Protein AF-A0A6A6ZXH3-F1 (afdb_monomer)

Structure (mmCIF, N/CA/C/O backbone):
data_AF-A0A6A6ZXH3-F1
#
_entry.id   AF-A0A6A6ZXH3-F1
#
loop_
_atom_site.group_PDB
_atom_site.id
_atom_site.type_symbol
_atom_site.label_atom_id
_atom_site.label_alt_id
_atom_site.label_comp_id
_atom_site.label_asym_id
_atom_site.label_entity_id
_atom_site.label_seq_id
_atom_site.pdbx_PDB_ins_code
_atom_site.Cartn_x
_atom_site.Cartn_y
_atom_site.Cartn_z
_atom_site.occupancy
_atom_site.B_iso_or_equiv
_atom_site.auth_seq_id
_atom_site.auth_comp_id
_atom_site.auth_asym_id
_atom_site.auth_atom_id
_atom_site.pdbx_PDB_model_num
ATOM 1 N N . MET A 1 1 ? -17.207 1.735 35.266 1.00 46.94 1 MET A N 1
ATOM 2 C CA . MET A 1 1 ? -17.325 1.095 33.938 1.00 46.94 1 MET A CA 1
ATOM 3 C C . MET A 1 1 ? -16.148 0.145 33.799 1.00 46.94 1 MET A C 1
ATOM 5 O O . MET A 1 1 ? -15.021 0.608 33.902 1.00 46.94 1 MET A O 1
ATOM 9 N N . GLN A 1 2 ? -16.383 -1.164 33.706 1.00 41.62 2 GLN A N 1
ATOM 10 C CA . GLN A 1 2 ? -15.297 -2.122 33.468 1.00 41.62 2 GLN A CA 1
ATOM 11 C C . GLN A 1 2 ? -14.780 -1.948 32.029 1.00 41.62 2 GLN A C 1
ATOM 13 O O . GLN A 1 2 ? -15.605 -1.744 31.135 1.00 41.62 2 GLN A O 1
ATOM 18 N N . PRO A 1 3 ? -13.457 -2.003 31.784 1.00 51.84 3 PRO A N 1
ATOM 19 C CA . PRO A 1 3 ? -12.934 -1.988 30.427 1.00 51.84 3 PRO A CA 1
ATOM 20 C C . PRO A 1 3 ? -13.431 -3.242 29.705 1.00 51.84 3 PRO A C 1
ATOM 22 O O . PRO A 1 3 ? -13.134 -4.360 30.124 1.00 51.84 3 PRO A O 1
ATOM 25 N N . GLN A 1 4 ? -14.228 -3.062 28.650 1.00 58.94 4 GLN A N 1
ATOM 26 C CA . GLN A 1 4 ? -14.610 -4.168 27.778 1.00 58.94 4 GLN A CA 1
ATOM 27 C C . GLN A 1 4 ? -13.337 -4.741 27.153 1.00 58.94 4 GLN A C 1
ATOM 29 O O . GLN A 1 4 ? -12.607 -4.035 26.456 1.00 58.94 4 GLN A O 1
ATOM 34 N N . ALA A 1 5 ? -13.060 -6.013 27.436 1.00 65.44 5 ALA A N 1
ATOM 35 C CA . ALA A 1 5 ? -11.963 -6.731 26.812 1.00 65.44 5 ALA A CA 1
ATOM 36 C C . ALA A 1 5 ? -12.204 -6.779 25.298 1.00 65.44 5 ALA A C 1
ATOM 38 O O . ALA A 1 5 ? -13.260 -7.222 24.843 1.00 65.44 5 ALA A O 1
ATOM 39 N N . ILE A 1 6 ? -11.231 -6.299 24.527 1.00 64.50 6 ILE A N 1
ATOM 40 C CA . ILE A 1 6 ? -11.259 -6.382 23.069 1.00 64.50 6 ILE A CA 1
ATOM 41 C C . ILE A 1 6 ? -11.239 -7.875 22.703 1.00 64.50 6 ILE A C 1
ATOM 43 O O . ILE A 1 6 ? -10.347 -8.587 23.173 1.00 64.50 6 ILE A O 1
ATOM 47 N N . PRO A 1 7 ? -12.192 -8.375 21.895 1.00 67.31 7 PRO A N 1
ATOM 48 C CA . PRO A 1 7 ? -12.171 -9.760 21.449 1.00 67.31 7 PRO A CA 1
ATOM 49 C C . PRO A 1 7 ? -10.815 -10.089 20.805 1.00 67.31 7 PRO A C 1
ATOM 51 O O . PRO A 1 7 ? -10.321 -9.273 20.023 1.00 67.31 7 PRO A O 1
ATOM 54 N N . PRO A 1 8 ? -10.226 -11.268 21.065 1.00 61.50 8 PRO A N 1
ATOM 55 C CA . PRO A 1 8 ? -8.858 -11.606 20.649 1.00 61.50 8 PRO A CA 1
ATOM 56 C C . PRO A 1 8 ? -8.624 -11.558 19.130 1.00 61.50 8 PRO A C 1
ATOM 58 O O . PRO A 1 8 ? -7.488 -11.419 18.693 1.00 61.50 8 PRO A O 1
ATOM 61 N N . ASN A 1 9 ? -9.694 -11.606 18.330 1.00 66.44 9 ASN A N 1
ATOM 62 C CA . ASN A 1 9 ? -9.641 -11.540 16.867 1.00 66.44 9 ASN A CA 1
ATOM 63 C C . ASN A 1 9 ? -10.043 -10.166 16.303 1.00 66.44 9 ASN A C 1
ATOM 65 O O . ASN A 1 9 ? -10.296 -10.041 15.108 1.00 66.44 9 ASN A O 1
ATOM 69 N N . SER A 1 10 ? -10.150 -9.137 17.144 1.00 79.81 10 SER A N 1
ATOM 70 C CA . SER A 1 10 ? -10.541 -7.804 16.680 1.00 79.81 10 SER A CA 1
ATOM 71 C C . SER A 1 10 ? -9.407 -7.139 15.911 1.00 79.81 10 SER A C 1
ATOM 73 O O . SER A 1 10 ? -8.252 -7.140 16.341 1.00 79.81 10 SER A O 1
ATOM 75 N N . ILE A 1 11 ? -9.758 -6.499 14.801 1.00 87.88 11 ILE A N 1
ATOM 76 C CA . ILE A 1 11 ? -8.846 -5.632 14.061 1.00 87.88 11 ILE A CA 1
ATOM 77 C C . ILE A 1 11 ? -8.674 -4.325 14.845 1.00 87.88 11 ILE A C 1
ATOM 79 O O . ILE A 1 11 ? -9.627 -3.567 15.030 1.00 87.88 11 ILE A O 1
ATOM 83 N N . THR A 1 12 ? -7.458 -4.065 15.320 1.00 91.69 12 THR A N 1
ATOM 84 C CA . THR A 1 12 ? -7.095 -2.855 16.067 1.00 91.69 12 THR A CA 1
ATOM 85 C C . THR A 1 12 ? -6.268 -1.917 15.198 1.00 91.69 12 THR A C 1
ATOM 87 O O . THR A 1 12 ? -5.623 -2.341 14.239 1.00 91.69 12 THR A O 1
ATOM 90 N N . LEU A 1 13 ? -6.260 -0.625 15.542 1.00 93.00 13 LEU A N 1
ATOM 91 C CA . LEU A 1 13 ? -5.402 0.352 14.868 1.00 93.00 13 LEU A CA 1
ATOM 92 C C . LEU A 1 13 ? -3.926 -0.064 14.944 1.00 93.00 13 LEU A C 1
ATOM 94 O O . LEU A 1 13 ? -3.241 -0.035 13.928 1.00 93.00 13 LEU A O 1
ATOM 98 N N . ASP A 1 14 ? -3.468 -0.505 16.114 1.00 93.81 14 ASP A N 1
ATOM 99 C CA . ASP A 1 14 ? -2.078 -0.922 16.315 1.00 93.81 14 ASP A CA 1
ATOM 100 C C . ASP A 1 14 ? -1.725 -2.133 15.445 1.00 93.81 14 ASP A C 1
ATOM 102 O O . ASP A 1 14 ? -0.720 -2.107 14.739 1.00 93.81 14 ASP A O 1
ATOM 106 N N . GLY A 1 15 ? -2.600 -3.142 15.374 1.00 94.31 15 GLY A N 1
ATOM 107 C CA . GLY A 1 15 ? -2.378 -4.301 14.508 1.00 94.31 15 GLY A CA 1
ATOM 108 C C . GLY A 1 15 ? -2.375 -3.949 13.015 1.00 94.31 15 GLY A C 1
ATOM 109 O O . GLY A 1 15 ? -1.586 -4.504 12.245 1.00 94.31 15 GLY A O 1
ATOM 110 N N . LEU A 1 16 ? -3.204 -2.984 12.592 1.00 95.62 16 LEU A N 1
ATOM 111 C CA . LEU A 1 16 ? -3.166 -2.445 11.227 1.00 95.62 16 LEU A CA 1
ATOM 112 C C . LEU A 1 16 ? -1.829 -1.744 10.956 1.00 95.62 16 LEU A C 1
ATOM 114 O O . LEU A 1 16 ? -1.198 -1.997 9.927 1.00 95.62 16 LEU A O 1
ATOM 118 N N . CYS A 1 17 ? -1.385 -0.889 11.878 1.00 96.69 17 CYS A N 1
ATOM 119 C CA . CYS A 1 17 ? -0.112 -0.181 11.788 1.00 96.69 17 CYS A CA 1
ATOM 120 C C . CYS A 1 17 ? 1.072 -1.150 11.717 1.00 96.69 17 CYS A C 1
ATOM 122 O O . CYS A 1 17 ? 1.944 -0.975 10.863 1.00 96.69 17 CYS A O 1
ATOM 124 N N . ASP A 1 18 ? 1.085 -2.191 12.547 1.00 95.62 18 ASP A N 1
ATOM 125 C CA . ASP A 1 18 ? 2.128 -3.218 12.559 1.00 95.62 18 ASP A CA 1
ATOM 126 C C . ASP A 1 18 ? 2.170 -3.980 11.238 1.00 95.62 18 ASP A C 1
ATOM 128 O O . ASP A 1 18 ? 3.233 -4.122 10.621 1.00 95.62 18 ASP A O 1
ATOM 132 N N . ARG A 1 19 ? 1.003 -4.409 10.741 1.00 96.69 19 ARG A N 1
ATOM 133 C CA . ARG A 1 19 ? 0.894 -5.100 9.454 1.00 96.69 19 ARG A CA 1
ATOM 134 C C . ARG A 1 19 ? 1.399 -4.233 8.304 1.00 96.69 19 ARG A C 1
ATOM 136 O O . ARG A 1 19 ? 2.187 -4.709 7.484 1.00 96.69 19 ARG A O 1
ATOM 143 N N . ILE A 1 20 ? 0.967 -2.976 8.232 1.00 97.31 20 ILE A N 1
ATOM 144 C CA . ILE A 1 20 ? 1.385 -2.046 7.174 1.00 97.31 20 ILE A CA 1
ATOM 145 C C . ILE A 1 20 ? 2.885 -1.767 7.283 1.00 97.31 20 ILE A C 1
ATOM 147 O O . ILE A 1 20 ? 3.595 -1.867 6.285 1.00 97.31 20 ILE A O 1
ATOM 151 N N . THR A 1 21 ? 3.393 -1.495 8.485 1.00 96.44 21 THR A N 1
ATOM 152 C CA . THR A 1 21 ? 4.824 -1.253 8.725 1.00 96.44 21 THR A CA 1
ATOM 153 C C . THR A 1 21 ? 5.668 -2.444 8.285 1.00 96.44 2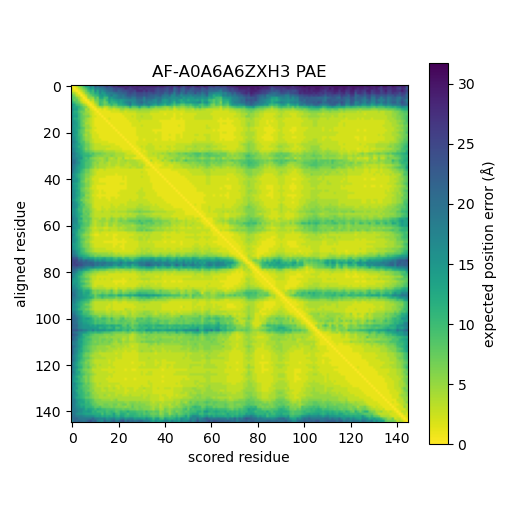1 THR A C 1
ATOM 155 O O . THR A 1 21 ? 6.679 -2.262 7.603 1.00 96.44 21 THR A O 1
ATOM 158 N N . PHE A 1 22 ? 5.244 -3.666 8.617 1.00 95.81 22 PHE A N 1
ATOM 159 C CA . PHE A 1 22 ? 5.911 -4.890 8.180 1.00 95.81 22 PHE A CA 1
ATOM 160 C C . PHE A 1 22 ? 5.994 -4.983 6.651 1.00 95.81 22 PHE A C 1
ATOM 162 O O . PHE A 1 22 ? 7.064 -5.263 6.109 1.00 95.81 22 PHE A O 1
ATOM 169 N N . LEU A 1 23 ? 4.895 -4.717 5.942 1.00 96.62 23 LEU A N 1
ATOM 170 C CA . LEU A 1 23 ? 4.867 -4.757 4.477 1.00 96.62 23 LEU A CA 1
ATOM 171 C C . LEU A 1 23 ? 5.746 -3.666 3.857 1.00 96.62 23 LEU A C 1
ATOM 173 O O . LEU A 1 23 ? 6.526 -3.954 2.949 1.00 96.62 23 LEU A O 1
ATOM 177 N N . LEU A 1 24 ? 5.671 -2.439 4.377 1.00 95.88 24 LEU A N 1
ATOM 178 C CA . LEU A 1 24 ? 6.463 -1.309 3.895 1.00 95.88 24 LEU A CA 1
ATOM 179 C C . LEU A 1 24 ? 7.965 -1.549 4.081 1.00 95.88 24 LEU A C 1
ATOM 181 O O . LEU A 1 24 ? 8.727 -1.335 3.142 1.00 95.88 24 LEU A O 1
ATOM 185 N N . ARG A 1 25 ? 8.401 -2.080 5.231 1.00 94.75 25 ARG A N 1
ATOM 186 C CA . ARG A 1 25 ? 9.821 -2.396 5.492 1.00 94.75 25 ARG A CA 1
ATOM 187 C C . ARG A 1 25 ? 10.420 -3.414 4.523 1.00 94.75 25 ARG A C 1
ATOM 189 O O . ARG A 1 25 ? 11.625 -3.409 4.309 1.00 94.75 25 ARG A O 1
ATOM 196 N N . ARG A 1 26 ? 9.606 -4.298 3.940 1.00 92.31 26 ARG A N 1
ATOM 197 C CA . ARG A 1 26 ? 10.077 -5.298 2.963 1.00 92.31 26 ARG A CA 1
ATOM 198 C C . ARG A 1 26 ? 10.311 -4.720 1.567 1.00 92.31 26 ARG A C 1
ATOM 200 O O . ARG A 1 26 ? 10.928 -5.381 0.729 1.00 92.31 26 ARG A O 1
ATOM 207 N N . ILE A 1 27 ? 9.763 -3.540 1.297 1.00 92.50 27 ILE A N 1
ATOM 208 C CA . ILE A 1 27 ? 9.713 -2.935 -0.036 1.00 92.50 27 ILE A CA 1
ATOM 209 C C . ILE A 1 27 ? 10.532 -1.650 -0.089 1.00 92.50 27 ILE A C 1
ATOM 211 O O . ILE A 1 27 ? 11.241 -1.428 -1.066 1.00 92.50 27 ILE A O 1
ATOM 215 N N . LEU A 1 28 ? 10.432 -0.823 0.948 1.00 92.88 28 LEU A N 1
ATOM 216 C CA . LEU A 1 28 ? 11.088 0.471 1.024 1.00 92.88 28 LEU A CA 1
ATOM 217 C C . LEU A 1 28 ? 12.567 0.338 1.425 1.00 92.88 28 LEU A C 1
ATOM 219 O O . LEU A 1 28 ? 12.925 -0.574 2.175 1.00 92.88 28 LEU A O 1
ATOM 223 N N . PRO A 1 29 ? 13.429 1.258 0.958 1.00 90.38 29 PRO A N 1
ATOM 224 C CA . PRO A 1 29 ? 14.842 1.274 1.320 1.00 90.38 29 PRO A CA 1
ATOM 225 C C . PRO A 1 29 ? 15.062 1.568 2.813 1.00 90.38 29 PRO A C 1
ATOM 227 O O . PRO A 1 29 ? 14.224 2.165 3.489 1.00 90.38 29 PRO A O 1
ATOM 230 N N . THR A 1 30 ? 16.240 1.212 3.327 1.00 87.25 30 THR A N 1
ATOM 231 C CA . THR A 1 30 ? 16.611 1.337 4.753 1.00 87.25 30 THR A CA 1
ATOM 232 C C . THR A 1 30 ? 16.673 2.773 5.280 1.00 87.25 30 THR A C 1
ATOM 234 O O . THR A 1 30 ? 16.684 2.974 6.490 1.00 87.25 30 THR A O 1
ATOM 237 N N . VAL A 1 31 ? 16.666 3.778 4.397 1.00 86.25 31 VAL A N 1
ATOM 238 C CA . VAL A 1 31 ? 16.604 5.209 4.757 1.00 86.25 31 VAL A CA 1
ATOM 239 C C . VAL A 1 31 ? 15.317 5.584 5.509 1.00 86.25 31 VAL A C 1
ATOM 241 O O . VAL A 1 31 ? 15.254 6.609 6.188 1.00 86.25 31 VAL A O 1
ATOM 244 N N . TRP A 1 32 ? 14.279 4.749 5.423 1.00 89.94 32 TRP A N 1
ATOM 245 C CA . TRP A 1 32 ? 13.033 4.939 6.152 1.00 89.94 32 TRP A CA 1
ATOM 246 C C . TRP A 1 32 ? 13.200 4.634 7.641 1.00 89.94 32 TRP A C 1
ATOM 248 O O . TRP A 1 32 ? 13.273 3.481 8.064 1.00 89.94 32 TRP A O 1
ATOM 258 N N . THR A 1 33 ? 13.214 5.688 8.455 1.00 88.38 33 THR A N 1
ATOM 259 C CA . THR A 1 33 ? 13.285 5.567 9.914 1.00 88.38 33 THR A CA 1
ATOM 260 C C . THR A 1 33 ? 11.992 4.992 10.497 1.00 88.38 33 THR A C 1
ATOM 262 O O . THR A 1 33 ? 10.918 5.081 9.895 1.00 88.38 33 THR A O 1
ATOM 265 N N . ALA A 1 34 ? 12.080 4.445 11.715 1.00 86.25 34 ALA A N 1
ATOM 266 C CA . ALA A 1 34 ? 10.914 3.946 12.440 1.00 86.25 34 ALA A CA 1
ATOM 267 C C . ALA A 1 34 ? 9.818 5.018 12.569 1.00 86.25 34 ALA A C 1
ATOM 269 O O . ALA A 1 34 ? 8.670 4.739 12.253 1.00 86.25 34 ALA A O 1
ATOM 270 N N . ASN A 1 35 ? 10.179 6.256 12.922 1.00 86.12 35 ASN A N 1
ATOM 271 C CA . ASN A 1 35 ? 9.217 7.351 13.077 1.00 86.12 35 ASN A CA 1
ATOM 272 C C . ASN A 1 35 ? 8.453 7.643 11.780 1.00 86.12 35 ASN A C 1
ATOM 274 O O . ASN A 1 35 ? 7.226 7.727 11.781 1.00 86.12 35 ASN A O 1
ATOM 278 N N . ASN A 1 36 ? 9.174 7.759 10.665 1.00 89.25 36 ASN A N 1
ATOM 279 C CA . ASN A 1 36 ? 8.587 8.089 9.370 1.00 89.25 36 ASN A CA 1
ATOM 280 C C . ASN A 1 36 ? 7.655 6.974 8.875 1.00 89.25 36 ASN A C 1
ATOM 282 O O . ASN A 1 36 ? 6.574 7.258 8.359 1.00 89.25 36 ASN A O 1
ATOM 286 N N . LEU A 1 37 ? 8.053 5.714 9.074 1.00 91.94 37 LEU A N 1
ATOM 287 C CA . LEU A 1 37 ? 7.227 4.551 8.753 1.00 91.94 37 LEU A CA 1
ATOM 288 C C . LEU A 1 37 ? 5.981 4.477 9.624 1.00 91.94 37 LEU A C 1
ATOM 290 O O . LEU A 1 37 ? 4.901 4.273 9.083 1.00 91.94 37 LEU A O 1
ATOM 294 N N . THR A 1 38 ? 6.110 4.677 10.936 1.00 91.12 38 THR A N 1
ATOM 295 C CA . THR A 1 38 ? 4.969 4.644 11.855 1.00 91.12 38 THR A CA 1
ATOM 296 C C . THR A 1 38 ? 3.945 5.709 11.482 1.00 91.12 38 THR A C 1
ATOM 298 O O . THR A 1 38 ? 2.759 5.415 11.412 1.00 91.12 38 THR A O 1
ATOM 301 N N . MET A 1 39 ? 4.374 6.934 11.169 1.00 91.25 39 MET A N 1
ATOM 302 C CA . MET A 1 39 ? 3.450 7.998 10.759 1.00 91.25 39 MET A CA 1
ATOM 303 C C . MET A 1 39 ? 2.713 7.663 9.456 1.00 91.25 39 MET A C 1
ATOM 305 O O . MET A 1 39 ? 1.495 7.841 9.374 1.00 91.25 39 MET A O 1
ATOM 309 N N . LEU A 1 40 ? 3.435 7.151 8.455 1.00 94.38 40 LEU A N 1
ATOM 310 C CA . LEU A 1 40 ? 2.842 6.717 7.191 1.00 94.38 40 LEU A CA 1
ATOM 311 C C . LEU A 1 40 ? 1.874 5.542 7.403 1.00 94.38 40 LEU A C 1
ATOM 313 O O . LEU A 1 40 ? 0.752 5.571 6.900 1.00 94.38 40 LEU A O 1
ATOM 317 N N . ALA A 1 41 ? 2.273 4.543 8.190 1.00 96.25 41 ALA A N 1
ATOM 318 C CA . ALA A 1 41 ? 1.451 3.384 8.520 1.00 96.25 41 ALA A CA 1
ATOM 319 C C . ALA A 1 41 ? 0.173 3.791 9.257 1.00 96.25 41 ALA A C 1
ATOM 321 O O . ALA A 1 41 ? -0.904 3.347 8.873 1.00 96.25 41 ALA A O 1
ATOM 322 N N . THR A 1 42 ? 0.260 4.701 10.230 1.00 95.56 42 THR A N 1
ATOM 323 C CA . THR A 1 42 ? -0.906 5.254 10.931 1.00 95.56 42 THR A CA 1
ATOM 324 C C . THR A 1 42 ? -1.842 5.990 9.978 1.00 95.56 42 THR A C 1
ATOM 326 O O . THR A 1 42 ? -3.060 5.839 10.072 1.00 95.56 42 THR A O 1
ATOM 329 N N . SER A 1 43 ? -1.316 6.772 9.030 1.00 95.50 43 SER A N 1
ATOM 330 C CA . SER A 1 43 ? -2.152 7.426 8.015 1.00 95.50 43 SER A CA 1
ATOM 331 C C . SER A 1 43 ? -2.896 6.402 7.151 1.00 95.50 43 SER A C 1
ATOM 333 O O . SER A 1 43 ? -4.107 6.523 6.973 1.00 95.50 43 SER A O 1
ATOM 335 N N . LEU A 1 44 ? -2.205 5.365 6.677 1.00 96.56 44 LEU A N 1
ATOM 336 C CA . LEU A 1 44 ? -2.795 4.305 5.856 1.00 96.56 44 LEU A CA 1
ATOM 337 C C . LEU A 1 44 ? -3.797 3.447 6.647 1.00 96.56 44 LEU A C 1
ATOM 339 O O . LEU A 1 44 ? -4.858 3.110 6.127 1.00 96.56 44 LEU A O 1
ATOM 343 N N . ALA A 1 45 ? -3.511 3.142 7.913 1.00 96.75 45 ALA A N 1
ATOM 344 C CA . ALA A 1 45 ? -4.419 2.421 8.799 1.00 96.75 45 ALA A CA 1
ATOM 345 C C . ALA A 1 45 ? -5.712 3.213 9.042 1.00 96.75 45 ALA A C 1
ATOM 347 O O . ALA A 1 45 ? -6.806 2.652 8.979 1.00 96.75 45 ALA A O 1
ATOM 348 N N . ASN A 1 46 ? -5.612 4.533 9.227 1.00 95.25 46 ASN A N 1
ATOM 349 C CA . ASN A 1 46 ? -6.787 5.400 9.312 1.00 95.25 46 ASN A CA 1
ATOM 350 C C . ASN A 1 46 ? -7.607 5.394 8.013 1.00 95.25 46 ASN A C 1
ATOM 352 O O . ASN A 1 46 ? -8.836 5.371 8.080 1.00 95.25 46 ASN A O 1
ATOM 356 N N . SER A 1 47 ? -6.961 5.346 6.844 1.00 95.00 47 SER A N 1
ATOM 357 C CA . SER A 1 47 ? -7.664 5.174 5.565 1.00 95.00 47 SER A CA 1
ATOM 358 C C . SER A 1 47 ? -8.421 3.846 5.503 1.00 95.00 47 SER A C 1
ATOM 360 O O . SER A 1 47 ? -9.572 3.831 5.078 1.00 95.00 47 SER A O 1
ATOM 362 N N . ILE A 1 48 ? -7.838 2.741 5.982 1.00 95.06 48 ILE A N 1
ATOM 363 C CA . ILE A 1 48 ? -8.533 1.444 6.074 1.00 95.06 48 ILE A CA 1
ATOM 364 C C . ILE A 1 48 ? -9.756 1.5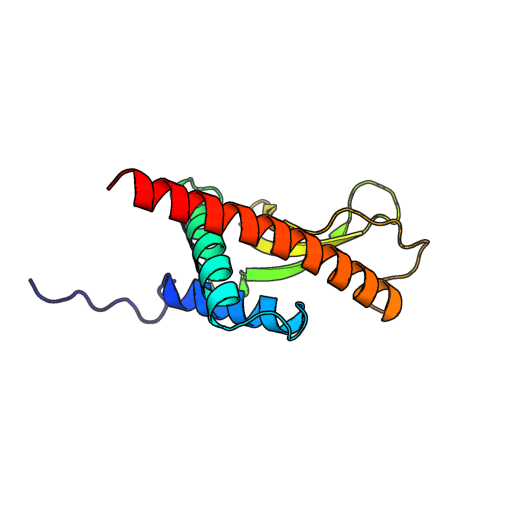43 6.992 1.00 95.06 48 ILE A C 1
ATOM 366 O O . ILE A 1 48 ? -10.844 1.112 6.614 1.00 95.06 48 ILE A O 1
ATOM 370 N N . ILE A 1 49 ? -9.610 2.152 8.171 1.00 93.62 49 ILE A N 1
ATOM 371 C CA . ILE A 1 49 ? -10.728 2.358 9.105 1.00 93.62 49 ILE A CA 1
ATOM 372 C C . ILE A 1 49 ? -11.829 3.197 8.447 1.00 93.62 49 ILE A C 1
ATOM 374 O O . ILE A 1 49 ? -13.011 2.884 8.585 1.00 93.62 49 ILE A O 1
ATOM 378 N N . PHE A 1 50 ? -11.462 4.241 7.704 1.00 93.25 50 PHE A N 1
ATOM 379 C CA . PHE A 1 50 ? -12.413 5.060 6.958 1.00 93.25 50 PHE A CA 1
ATOM 380 C C . PHE A 1 50 ? -13.130 4.266 5.852 1.00 93.25 50 PHE A C 1
ATOM 382 O O . PHE A 1 50 ? -14.350 4.379 5.707 1.00 93.25 50 PHE A O 1
ATOM 389 N N . LEU A 1 51 ? -12.416 3.418 5.105 1.00 93.00 51 LEU A N 1
ATOM 390 C CA . LEU A 1 51 ? -13.020 2.512 4.120 1.00 93.00 51 LEU A CA 1
ATOM 391 C C . LEU A 1 51 ? -14.013 1.547 4.783 1.00 93.00 51 LEU A C 1
ATOM 393 O O . LEU A 1 51 ? -15.111 1.354 4.265 1.00 93.00 51 LEU A O 1
ATOM 397 N N . GLY A 1 52 ? -13.667 0.996 5.949 1.00 90.88 52 GLY A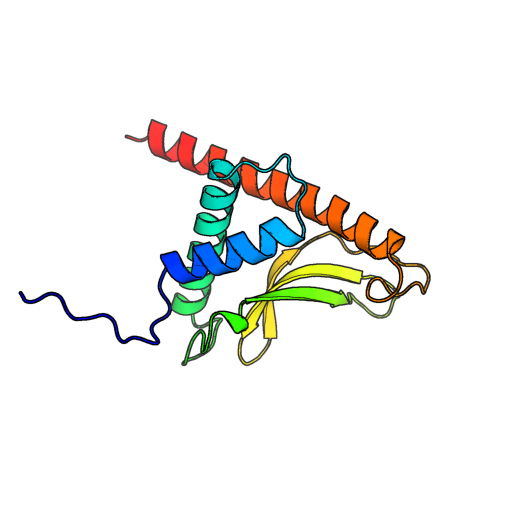 N 1
ATOM 398 C CA . GLY A 1 52 ? -14.571 0.151 6.733 1.00 90.88 52 GLY A CA 1
ATOM 399 C C . GLY A 1 52 ? -15.827 0.903 7.172 1.00 90.88 52 GLY A C 1
ATOM 400 O O . GLY A 1 52 ? -16.941 0.459 6.914 1.00 90.88 52 GLY A O 1
ATOM 401 N N . ARG A 1 53 ? -15.664 2.100 7.749 1.00 90.44 53 ARG A N 1
ATOM 402 C CA . ARG A 1 53 ? -16.783 2.953 8.196 1.00 90.44 53 ARG A CA 1
ATOM 403 C C . ARG A 1 53 ? -17.689 3.425 7.060 1.00 90.44 53 ARG A C 1
ATOM 405 O O . ARG A 1 53 ? -18.866 3.665 7.293 1.00 90.44 53 ARG A O 1
ATOM 412 N N . SER A 1 54 ? -17.152 3.564 5.850 1.00 90.75 54 SER A N 1
ATOM 413 C CA . SER A 1 54 ? -17.922 3.929 4.653 1.00 90.75 54 SER A CA 1
ATOM 414 C C . SER A 1 54 ? -18.530 2.723 3.925 1.00 90.75 54 SER A C 1
ATOM 416 O O . SER A 1 54 ? -19.069 2.886 2.834 1.00 90.75 54 SER A O 1
ATOM 418 N N . GLY A 1 55 ? -18.440 1.514 4.496 1.00 89.44 55 GLY A N 1
ATOM 419 C CA . GLY A 1 55 ? -18.989 0.284 3.914 1.00 89.44 55 GLY A CA 1
ATOM 420 C C . GLY A 1 55 ? -18.221 -0.237 2.695 1.00 89.44 55 GLY A C 1
ATOM 421 O O . GLY A 1 55 ? -18.627 -1.216 2.073 1.00 89.44 55 GLY A O 1
ATOM 422 N N . GLN A 1 56 ? -17.087 0.374 2.342 1.00 90.50 56 GLN A N 1
ATOM 423 C CA . GLN A 1 56 ? -16.309 0.005 1.153 1.00 90.50 56 GLN A CA 1
ATOM 424 C C . GLN A 1 56 ? -15.536 -1.306 1.301 1.00 90.50 56 GLN A C 1
ATOM 426 O O . GLN A 1 56 ? -15.057 -1.834 0.295 1.00 90.50 56 GLN A O 1
ATOM 431 N N . LEU A 1 57 ? -15.413 -1.809 2.532 1.00 90.31 57 LEU A N 1
ATOM 432 C CA . LEU A 1 57 ? -14.857 -3.125 2.848 1.00 90.31 57 LEU A CA 1
ATOM 433 C C . LEU A 1 57 ? -15.946 -4.203 2.985 1.00 90.31 57 LEU A C 1
ATOM 435 O O . LEU A 1 57 ? -15.638 -5.339 3.317 1.00 90.31 57 LEU A O 1
ATOM 439 N N . GLY A 1 58 ? -17.206 -3.871 2.689 1.00 86.88 58 GLY A N 1
ATOM 440 C CA . GLY A 1 58 ? -18.339 -4.772 2.873 1.00 86.88 58 GLY A CA 1
ATOM 441 C C . GLY A 1 58 ? -18.862 -4.806 4.314 1.00 86.88 58 GLY A C 1
ATOM 442 O O . GLY A 1 58 ? -18.327 -4.115 5.184 1.00 86.88 58 GLY A O 1
ATOM 443 N N . PRO A 1 59 ? -19.932 -5.582 4.561 1.00 84.38 59 PRO A N 1
ATOM 444 C CA . PRO A 1 59 ? -20.628 -5.612 5.850 1.00 84.38 59 PRO A CA 1
ATOM 445 C C . PRO A 1 59 ? -19.760 -6.172 6.981 1.00 84.38 59 PRO A C 1
ATOM 447 O O . PRO A 1 59 ? -19.849 -5.697 8.109 1.00 84.38 59 PRO A O 1
ATOM 450 N N . ASP A 1 60 ? -18.885 -7.124 6.658 1.00 83.56 60 ASP A N 1
ATOM 451 C CA . ASP A 1 60 ? -18.006 -7.785 7.627 1.00 83.56 60 ASP A CA 1
ATOM 452 C C . ASP A 1 60 ? -16.664 -7.054 7.811 1.00 83.56 60 ASP A C 1
ATOM 454 O O . ASP A 1 60 ? -15.865 -7.406 8.676 1.00 83.56 60 ASP A O 1
ATOM 458 N N . GLY A 1 61 ? -16.403 -6.013 7.011 1.00 86.31 61 GLY A N 1
ATOM 459 C CA . GLY A 1 61 ? -15.143 -5.282 7.034 1.00 86.31 61 GLY A CA 1
ATOM 460 C C . GLY A 1 61 ? -13.942 -6.170 6.697 1.00 86.31 61 GLY A C 1
ATOM 461 O O . GLY A 1 61 ? -13.951 -6.895 5.706 1.00 86.31 61 GLY A O 1
ATOM 462 N N . LEU A 1 62 ? -12.880 -6.073 7.505 1.00 88.44 62 LEU A N 1
ATOM 463 C CA . LEU A 1 62 ? -11.715 -6.947 7.371 1.00 88.44 62 LEU A CA 1
ATOM 464 C C . LEU A 1 62 ? -11.881 -8.206 8.205 1.00 88.44 62 LEU A C 1
ATOM 466 O O . LEU A 1 62 ? -12.101 -8.126 9.412 1.00 88.44 62 LEU A O 1
ATOM 470 N N . SER A 1 63 ? -11.663 -9.352 7.566 1.00 86.62 63 SER A N 1
ATOM 471 C CA . SER A 1 63 ? -11.676 -10.651 8.234 1.00 86.62 63 SER A CA 1
ATOM 472 C C . SER A 1 63 ? -10.341 -10.956 8.922 1.00 86.62 63 SER A C 1
ATOM 474 O O . SER A 1 63 ? -10.299 -11.654 9.935 1.00 86.62 63 SER A O 1
ATOM 476 N N . SER A 1 64 ? -9.234 -10.426 8.386 1.00 91.06 64 SER A N 1
ATOM 477 C CA . SER A 1 64 ? -7.880 -10.686 8.874 1.00 91.06 64 SER A CA 1
ATOM 478 C C . SER A 1 64 ? -6.898 -9.573 8.502 1.00 91.06 64 SER A C 1
ATOM 480 O O . SER A 1 64 ? -7.019 -8.930 7.465 1.00 91.06 64 SER A O 1
ATOM 482 N N . TYR A 1 65 ? -5.813 -9.417 9.270 1.00 93.25 65 TYR A N 1
ATOM 483 C CA . TYR A 1 65 ? -4.667 -8.594 8.852 1.00 93.25 65 TYR A CA 1
ATOM 484 C C . TYR A 1 65 ? -4.004 -9.098 7.560 1.00 93.25 65 TYR A C 1
ATOM 486 O O . TYR A 1 65 ? -3.330 -8.3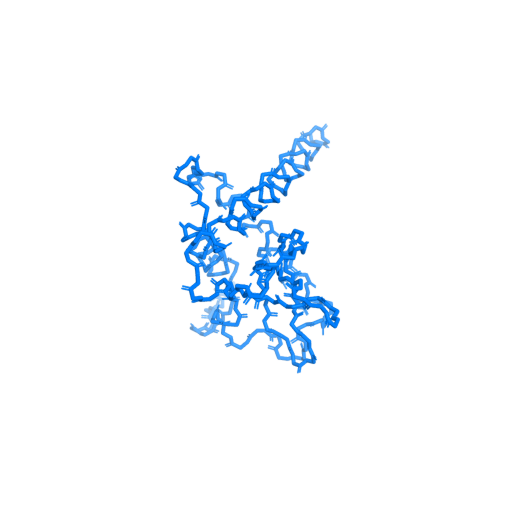32 6.866 1.00 93.25 65 TYR A O 1
ATOM 494 N N . SER A 1 66 ? -4.185 -10.377 7.217 1.00 92.69 66 SER A N 1
ATOM 495 C CA . SER A 1 66 ? -3.691 -10.945 5.956 1.00 92.69 66 SER A CA 1
ATOM 496 C C . SER A 1 66 ? -4.403 -10.379 4.728 1.00 92.69 66 SER A C 1
ATOM 498 O O . SER A 1 66 ? -3.818 -10.397 3.646 1.00 92.69 66 SER A O 1
ATOM 500 N N . ASP A 1 67 ? -5.591 -9.793 4.909 1.00 93.62 67 ASP A N 1
ATOM 501 C CA . ASP A 1 67 ? -6.328 -9.089 3.856 1.00 93.62 67 ASP A CA 1
ATOM 502 C C . ASP A 1 67 ? -5.597 -7.822 3.395 1.00 93.62 67 ASP A C 1
ATOM 504 O O . ASP A 1 67 ? -5.931 -7.267 2.353 1.00 93.62 67 ASP A O 1
ATOM 508 N N . ILE A 1 68 ? -4.569 -7.378 4.128 1.00 96.50 68 ILE A N 1
ATOM 509 C CA . ILE A 1 68 ? -3.678 -6.279 3.756 1.00 96.50 68 ILE A CA 1
ATOM 510 C C . ILE A 1 68 ? -2.380 -6.872 3.214 1.00 96.50 68 ILE A C 1
ATOM 512 O O . ILE A 1 68 ? -1.672 -7.596 3.926 1.00 96.50 68 ILE A O 1
ATOM 516 N N . PHE A 1 69 ? -2.034 -6.567 1.967 1.00 96.81 69 PHE A N 1
ATOM 517 C CA . PHE A 1 69 ? -0.878 -7.166 1.298 1.00 96.81 69 PHE A CA 1
ATOM 518 C C . PHE A 1 69 ? -0.297 -6.273 0.200 1.00 96.81 69 PHE A C 1
ATOM 520 O O . PHE A 1 69 ? -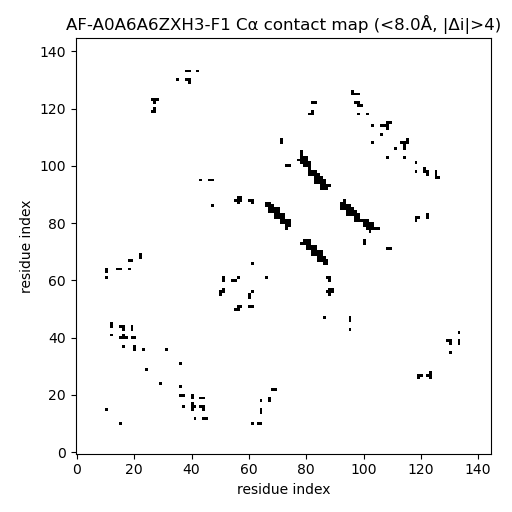0.923 -5.326 -0.274 1.00 96.81 69 PHE A O 1
ATOM 527 N N . MET A 1 70 ? 0.935 -6.592 -0.202 1.00 96.06 70 MET A N 1
ATOM 528 C CA . MET A 1 70 ? 1.557 -6.020 -1.394 1.00 96.06 70 MET A CA 1
ATOM 529 C C . MET A 1 70 ? 1.124 -6.817 -2.623 1.00 96.06 70 MET A C 1
ATOM 531 O O . MET A 1 70 ? 1.183 -8.046 -2.610 1.00 96.06 70 MET A O 1
ATOM 535 N N . VAL A 1 71 ? 0.734 -6.130 -3.690 1.00 94.81 71 VAL A N 1
ATOM 536 C CA . VAL A 1 71 ? 0.253 -6.729 -4.936 1.00 94.81 71 VAL A CA 1
ATOM 537 C C . VAL A 1 71 ? 0.999 -6.157 -6.133 1.00 94.81 71 VAL A C 1
ATOM 539 O O . VAL A 1 71 ? 1.288 -4.963 -6.179 1.00 94.81 71 VAL A O 1
ATOM 542 N N . ILE A 1 72 ? 1.268 -7.003 -7.125 1.00 93.50 72 ILE A N 1
ATOM 543 C CA . ILE A 1 72 ? 1.619 -6.554 -8.471 1.00 93.50 72 ILE A CA 1
ATOM 544 C C . ILE A 1 72 ? 0.371 -6.702 -9.333 1.00 93.50 72 ILE A C 1
ATOM 546 O O . ILE A 1 72 ? -0.048 -7.820 -9.638 1.00 93.50 72 ILE A O 1
ATOM 550 N N . GLY A 1 73 ? -0.233 -5.574 -9.686 1.00 91.06 73 GLY A N 1
ATOM 551 C CA . GLY A 1 73 ? -1.432 -5.526 -10.509 1.00 91.06 73 GLY A CA 1
ATOM 552 C C . GLY A 1 73 ? -1.145 -5.188 -11.968 1.00 91.06 73 GLY A C 1
ATOM 553 O O . GLY A 1 73 ? -0.006 -4.940 -12.368 1.00 91.06 73 GLY A O 1
ATOM 554 N N . TYR A 1 74 ? -2.215 -5.185 -12.756 1.00 89.12 74 TYR A N 1
ATOM 555 C CA . TYR A 1 74 ? -2.216 -4.935 -14.194 1.00 89.12 74 TYR A CA 1
ATOM 556 C C . TYR A 1 74 ? -3.156 -3.765 -14.482 1.00 89.12 74 TYR A C 1
ATOM 558 O O . TYR A 1 74 ? -4.237 -3.699 -13.891 1.00 89.12 74 TYR A O 1
ATOM 566 N N . GLU A 1 75 ? -2.776 -2.871 -15.392 1.00 82.69 75 GLU A N 1
ATOM 567 C CA . GLU A 1 75 ? -3.677 -1.836 -15.910 1.00 82.69 75 GLU A CA 1
ATOM 568 C C . GLU A 1 75 ? -3.891 -1.979 -17.417 1.00 82.69 75 GLU A C 1
ATOM 570 O O . GLU A 1 75 ? -2.951 -1.957 -18.211 1.00 82.69 75 GLU A O 1
ATOM 575 N N . GLY A 1 76 ? -5.162 -2.066 -17.817 1.00 73.62 76 GLY A N 1
ATOM 576 C CA . GLY A 1 76 ? -5.563 -2.116 -19.220 1.00 73.62 76 GLY A CA 1
ATOM 577 C C . GLY A 1 76 ? -5.247 -3.445 -19.914 1.00 73.62 76 GLY A C 1
ATOM 578 O O . GLY A 1 76 ? -5.074 -4.482 -19.281 1.00 73.62 76 GLY A O 1
ATOM 579 N N . LYS A 1 77 ? -5.219 -3.409 -21.251 1.00 67.56 77 LYS A N 1
ATOM 580 C CA . LYS A 1 77 ? -4.973 -4.578 -22.120 1.00 67.56 77 LYS A CA 1
ATOM 581 C C . LYS A 1 77 ? -3.492 -4.767 -22.496 1.00 67.56 77 LYS A C 1
ATOM 583 O O . LYS A 1 77 ? -3.189 -5.590 -23.352 1.00 67.56 77 LYS A O 1
ATOM 588 N N . GLY A 1 78 ? -2.585 -3.980 -21.915 1.00 71.38 78 GLY A N 1
ATOM 589 C CA . GLY A 1 78 ? -1.159 -3.969 -22.259 1.00 71.38 78 GLY A CA 1
ATOM 590 C C . GLY A 1 78 ? -0.260 -4.640 -21.212 1.00 71.38 78 GLY A C 1
ATOM 591 O O . GLY A 1 78 ? -0.741 -5.089 -20.171 1.00 71.38 78 GLY A O 1
ATOM 592 N N . PRO A 1 79 ? 1.067 -4.656 -21.432 1.00 80.75 79 PRO A N 1
ATOM 593 C CA . PRO A 1 79 ? 2.061 -5.121 -20.459 1.00 80.75 79 PRO A CA 1
ATOM 594 C C . PRO A 1 79 ? 2.258 -4.133 -19.288 1.00 80.75 79 PRO A C 1
ATOM 596 O O . PRO A 1 79 ? 3.312 -4.111 -18.669 1.00 80.75 79 PRO A O 1
ATOM 599 N N . CYS A 1 80 ? 1.285 -3.284 -18.968 1.00 87.31 80 CYS A N 1
ATOM 600 C CA . CYS A 1 80 ? 1.451 -2.263 -17.941 1.00 87.31 80 CYS A CA 1
ATOM 601 C C . CYS A 1 80 ? 1.187 -2.842 -16.548 1.00 87.31 80 CYS A C 1
ATOM 603 O O . CYS A 1 80 ? 0.087 -3.331 -16.269 1.00 87.31 80 CYS A O 1
ATOM 605 N N . ARG A 1 81 ? 2.194 -2.787 -15.671 1.00 91.25 81 ARG A N 1
ATOM 606 C CA . ARG A 1 81 ? 2.126 -3.308 -14.297 1.00 91.25 81 ARG A CA 1
ATOM 607 C C . ARG A 1 81 ? 2.349 -2.212 -13.267 1.00 91.25 81 ARG A C 1
ATOM 609 O O . ARG A 1 81 ? 3.117 -1.283 -13.504 1.00 91.25 81 ARG A O 1
ATOM 616 N N . TYR A 1 82 ? 1.738 -2.376 -12.099 1.00 93.19 82 TYR A N 1
ATOM 617 C CA . TYR A 1 82 ? 1.970 -1.524 -10.930 1.00 93.19 82 TYR A CA 1
ATOM 618 C C . TYR A 1 82 ? 2.236 -2.367 -9.683 1.00 93.19 82 TYR A C 1
ATOM 620 O O . TYR A 1 82 ? 1.762 -3.498 -9.582 1.00 93.19 82 TYR A O 1
ATOM 628 N N . LEU A 1 83 ? 2.987 -1.812 -8.733 1.00 95.38 83 LEU A N 1
ATOM 629 C CA . LEU A 1 83 ? 3.161 -2.362 -7.389 1.00 95.38 83 LEU A CA 1
ATOM 630 C C . LEU A 1 83 ? 2.296 -1.541 -6.436 1.00 95.38 83 LEU A C 1
ATOM 632 O O . LEU A 1 83 ? 2.326 -0.311 -6.479 1.00 95.38 83 LEU A O 1
ATOM 636 N N . GLY A 1 84 ? 1.516 -2.197 -5.585 1.00 96.25 84 GLY A N 1
ATOM 637 C CA . GLY A 1 84 ? 0.612 -1.514 -4.670 1.00 96.25 84 GLY A CA 1
ATOM 638 C C . GLY A 1 84 ? 0.513 -2.172 -3.305 1.00 96.25 84 GLY A C 1
ATOM 639 O O . GLY A 1 84 ? 0.641 -3.385 -3.182 1.00 96.25 84 GLY A O 1
ATOM 640 N N . LEU A 1 85 ? 0.258 -1.358 -2.287 1.00 97.31 85 LEU A N 1
ATOM 641 C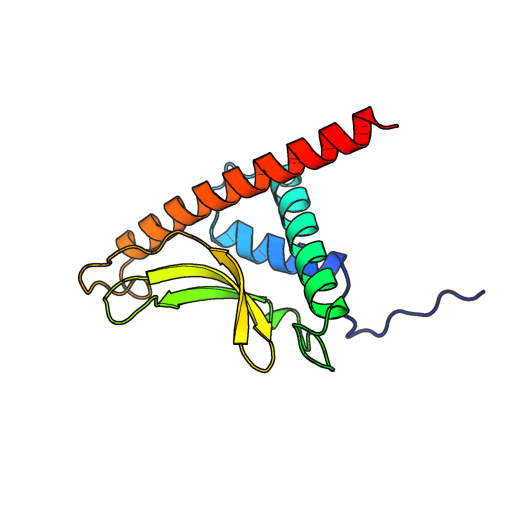 CA . LEU A 1 85 ? -0.297 -1.795 -1.016 1.00 97.31 85 LEU A CA 1
ATOM 642 C C . LEU A 1 85 ? -1.817 -1.801 -1.158 1.00 97.31 85 LEU A C 1
ATOM 644 O O . LEU A 1 85 ? -2.420 -0.782 -1.510 1.00 97.31 85 LEU A O 1
ATOM 648 N N . ALA A 1 86 ? -2.424 -2.942 -0.880 1.00 96.62 86 ALA A N 1
ATOM 649 C CA . ALA A 1 86 ? -3.838 -3.159 -1.093 1.00 96.62 86 ALA A CA 1
ATOM 650 C C . ALA A 1 86 ? -4.505 -3.789 0.124 1.00 96.62 86 ALA A C 1
ATOM 652 O O . ALA A 1 86 ? -3.846 -4.395 0.973 1.00 96.62 86 ALA A O 1
ATOM 653 N N . VAL A 1 87 ? -5.824 -3.648 0.165 1.00 95.56 87 VAL A N 1
ATOM 654 C CA . VAL A 1 87 ? -6.697 -4.328 1.106 1.00 95.56 87 VAL A CA 1
ATOM 655 C C . VAL A 1 87 ? -7.799 -5.069 0.349 1.00 95.56 87 VAL A C 1
ATOM 657 O O . VAL A 1 87 ? -8.417 -4.516 -0.568 1.00 95.56 87 VAL A O 1
ATOM 660 N N . MET A 1 88 ? -8.007 -6.338 0.700 1.00 91.81 88 MET A N 1
ATOM 661 C CA . MET A 1 88 ? -9.081 -7.157 0.148 1.00 91.81 88 MET A CA 1
ATOM 662 C C . MET A 1 88 ? -10.431 -6.590 0.587 1.00 91.81 88 MET A C 1
ATOM 664 O O . MET A 1 88 ? -10.634 -6.292 1.761 1.00 91.81 88 MET A O 1
ATOM 668 N N . ALA A 1 89 ? -11.353 -6.455 -0.361 1.00 86.50 89 ALA A N 1
ATOM 669 C CA . ALA A 1 89 ? -12.758 -6.201 -0.081 1.00 86.50 89 ALA A CA 1
ATOM 670 C C . ALA A 1 89 ? -13.621 -7.112 -0.972 1.00 86.50 89 ALA A C 1
ATOM 672 O O . ALA A 1 89 ? -13.153 -7.518 -2.039 1.00 86.50 89 ALA A O 1
ATOM 673 N N . PRO A 1 90 ? -14.872 -7.423 -0.581 1.00 78.25 90 PRO A N 1
ATOM 674 C CA . PRO A 1 90 ? -15.664 -8.491 -1.203 1.00 78.25 90 PRO A CA 1
ATOM 675 C C . PRO A 1 90 ? -15.879 -8.363 -2.715 1.00 78.25 90 PRO A C 1
ATOM 677 O O . PRO A 1 90 ? -15.992 -9.365 -3.410 1.00 78.25 90 PRO A O 1
ATOM 680 N N . VAL A 1 91 ? -15.949 -7.132 -3.230 1.00 75.94 91 VAL A N 1
ATOM 681 C CA . VAL A 1 91 ? -16.277 -6.863 -4.642 1.00 75.94 91 VAL A CA 1
ATOM 682 C C . VAL A 1 91 ? -15.055 -6.419 -5.444 1.00 75.94 91 VAL A C 1
ATOM 684 O O . VAL A 1 91 ? -14.982 -6.642 -6.650 1.00 75.94 91 VAL A O 1
ATOM 687 N N . GLN A 1 92 ? -14.087 -5.767 -4.799 1.00 82.56 92 GLN A N 1
ATOM 688 C CA . GLN A 1 92 ? -12.945 -5.183 -5.490 1.00 82.56 92 GLN A CA 1
ATOM 689 C C . GLN A 1 92 ? -11.766 -4.997 -4.544 1.00 82.56 92 GLN A C 1
ATOM 691 O O . GLN A 1 92 ? -11.925 -4.547 -3.414 1.00 82.56 92 GLN A O 1
ATOM 696 N N . LEU A 1 93 ? -10.560 -5.236 -5.053 1.00 89.50 93 LEU A N 1
ATOM 697 C CA . LEU A 1 93 ? -9.335 -4.872 -4.359 1.00 89.50 93 LEU A CA 1
ATOM 698 C C . LEU A 1 93 ? -9.245 -3.348 -4.177 1.00 89.50 93 LEU A C 1
ATOM 700 O O . LEU A 1 93 ? -9.269 -2.593 -5.153 1.00 89.50 93 LEU A O 1
ATOM 704 N N . ARG A 1 94 ? -9.106 -2.883 -2.934 1.00 93.81 94 ARG A N 1
ATOM 705 C CA . ARG A 1 94 ? -8.912 -1.461 -2.633 1.00 93.81 94 ARG A CA 1
ATOM 706 C C . ARG A 1 94 ? -7.422 -1.166 -2.544 1.00 93.81 94 ARG A C 1
ATOM 708 O O . ARG A 1 94 ? -6.724 -1.684 -1.678 1.00 93.81 94 ARG A O 1
ATOM 715 N N . ILE A 1 95 ? -6.929 -0.329 -3.449 1.00 94.38 95 ILE A N 1
ATOM 716 C CA . ILE A 1 95 ? -5.529 0.093 -3.462 1.00 94.38 95 ILE A CA 1
ATOM 717 C C . ILE A 1 95 ? -5.361 1.300 -2.539 1.00 94.38 95 ILE A C 1
ATOM 719 O O . ILE A 1 95 ? -5.997 2.329 -2.748 1.00 94.38 95 ILE A O 1
ATOM 723 N N . LEU A 1 96 ? -4.504 1.169 -1.528 1.00 94.81 96 LEU A N 1
ATOM 724 C CA . LEU A 1 96 ? -4.205 2.231 -0.561 1.00 94.81 96 LEU A CA 1
ATOM 725 C C . LEU A 1 96 ? -3.067 3.127 -1.047 1.00 94.81 96 LEU A C 1
ATOM 727 O O . LEU A 1 96 ? -3.065 4.330 -0.814 1.00 94.81 96 LEU A O 1
ATOM 731 N N . MET A 1 97 ? -2.089 2.520 -1.715 1.00 95.50 97 MET A N 1
ATOM 732 C CA . MET A 1 97 ? -0.930 3.197 -2.281 1.00 95.50 97 MET A CA 1
ATOM 733 C C . MET A 1 97 ? -0.425 2.369 -3.454 1.00 95.50 97 MET A C 1
ATOM 735 O O . MET A 1 97 ? -0.336 1.149 -3.335 1.00 95.50 97 MET A O 1
ATOM 739 N N . ARG A 1 98 ? -0.083 2.993 -4.581 1.00 94.25 98 ARG A N 1
ATOM 740 C CA . ARG A 1 98 ? 0.499 2.282 -5.725 1.00 94.25 98 ARG A CA 1
ATOM 741 C C . ARG A 1 98 ? 1.471 3.134 -6.504 1.00 94.25 98 ARG A C 1
ATOM 743 O O . ARG A 1 98 ? 1.334 4.350 -6.543 1.00 94.25 98 ARG A O 1
ATOM 750 N N . THR A 1 99 ? 2.387 2.463 -7.180 1.00 92.88 99 THR A N 1
ATOM 751 C CA . THR A 1 99 ? 3.194 3.077 -8.226 1.00 92.88 99 THR A CA 1
ATOM 752 C C . THR A 1 99 ? 2.346 3.538 -9.399 1.00 92.88 99 THR A C 1
ATOM 754 O O . THR A 1 99 ? 1.214 3.084 -9.589 1.00 92.88 99 THR A O 1
ATOM 757 N N . GLY A 1 100 ? 2.951 4.366 -10.251 1.00 87.06 100 GLY A N 1
ATOM 758 C CA . GLY A 1 100 ? 2.510 4.461 -11.636 1.00 87.06 100 GLY A CA 1
ATOM 759 C C . GLY A 1 100 ? 2.566 3.099 -12.338 1.00 87.06 100 GLY A C 1
ATOM 760 O O . GLY A 1 100 ? 3.198 2.151 -11.856 1.00 87.06 100 GLY A O 1
ATOM 761 N N . SER A 1 101 ? 1.888 3.013 -13.477 1.00 85.69 101 SER A N 1
ATOM 762 C CA . SER A 1 101 ? 1.931 1.837 -14.336 1.00 85.69 101 SER A CA 1
ATOM 763 C C . SER A 1 101 ? 3.104 1.920 -15.298 1.00 85.69 101 SER A C 1
ATOM 765 O O . SER A 1 101 ? 3.263 2.916 -16.003 1.00 85.69 101 SER A O 1
ATOM 767 N N . TYR A 1 102 ? 3.905 0.860 -15.340 1.00 84.56 102 TYR A N 1
ATOM 768 C CA . TYR A 1 102 ? 5.084 0.768 -16.195 1.00 84.56 102 TYR A CA 1
ATOM 769 C C . TYR A 1 102 ? 4.902 -0.334 -17.227 1.00 84.56 102 TYR A C 1
ATOM 771 O O . TYR A 1 102 ? 4.483 -1.442 -16.885 1.00 84.56 102 TYR A O 1
ATOM 779 N N . ASP A 1 103 ? 5.251 -0.041 -18.478 1.00 84.12 103 ASP A N 1
ATOM 780 C CA . ASP A 1 103 ? 5.396 -1.061 -19.511 1.00 84.12 103 ASP A CA 1
ATOM 781 C C . ASP A 1 103 ? 6.622 -1.920 -19.192 1.00 84.12 103 ASP A C 1
ATOM 783 O O . ASP A 1 103 ? 7.767 -1.459 -19.237 1.00 84.12 103 ASP A O 1
ATOM 787 N N . VAL A 1 104 ? 6.378 -3.187 -18.869 1.00 82.56 104 VAL A N 1
ATOM 788 C CA . VAL A 1 104 ? 7.446 -4.135 -18.534 1.00 82.56 104 VAL A CA 1
ATOM 789 C C . VAL A 1 104 ? 8.026 -4.852 -19.761 1.00 82.56 104 VAL A C 1
ATOM 791 O O . VAL A 1 104 ? 8.888 -5.717 -19.618 1.00 82.56 104 VAL A O 1
ATOM 794 N N . ARG A 1 105 ? 7.595 -4.496 -20.979 1.00 83.25 105 ARG A N 1
ATOM 795 C CA . ARG A 1 105 ? 8.029 -5.052 -22.276 1.00 83.25 105 ARG A CA 1
ATOM 796 C C . ARG A 1 105 ? 8.008 -6.581 -22.313 1.00 83.25 105 ARG A C 1
ATOM 798 O O . ARG A 1 105 ? 8.927 -7.222 -22.812 1.00 83.25 105 ARG A O 1
ATOM 805 N N . GLY A 1 106 ? 6.970 -7.170 -21.722 1.00 80.00 106 GLY A N 1
ATOM 806 C CA . GLY A 1 106 ? 6.807 -8.623 -21.617 1.00 80.00 106 GLY A CA 1
ATOM 807 C C . GLY A 1 106 ? 7.615 -9.297 -20.500 1.00 80.00 106 GLY A C 1
ATOM 808 O O . GLY A 1 106 ? 7.490 -10.508 -20.329 1.00 80.00 106 GLY A O 1
ATOM 809 N N . ARG A 1 107 ? 8.403 -8.556 -19.710 1.00 85.62 107 ARG A N 1
ATOM 810 C CA . ARG A 1 107 ? 9.108 -9.098 -18.537 1.00 85.62 107 ARG A CA 1
ATOM 811 C C . ARG A 1 107 ? 8.168 -9.163 -17.344 1.00 85.62 107 ARG A C 1
ATOM 813 O O . ARG A 1 107 ? 7.545 -8.177 -16.991 1.00 85.62 107 ARG A O 1
ATOM 820 N N . ASP A 1 108 ? 8.049 -10.317 -16.707 1.00 85.94 108 ASP A N 1
ATOM 821 C CA . ASP A 1 108 ? 7.176 -10.448 -15.542 1.00 85.94 108 ASP A CA 1
ATOM 822 C C . ASP A 1 108 ? 7.912 -9.980 -14.274 1.00 85.94 108 ASP A C 1
ATOM 824 O O . ASP A 1 108 ? 8.849 -10.662 -13.865 1.00 85.94 108 ASP A O 1
ATOM 828 N N . PRO A 1 109 ? 7.513 -8.882 -13.604 1.00 87.81 109 PRO A N 1
ATOM 829 C CA . PRO A 1 109 ? 8.143 -8.431 -12.355 1.00 87.81 109 PRO A CA 1
ATOM 830 C C . PRO A 1 109 ? 8.000 -9.425 -11.192 1.00 87.81 109 PRO A C 1
ATOM 832 O O . PRO A 1 109 ? 8.670 -9.278 -10.174 1.00 87.81 109 PRO A O 1
ATOM 835 N N . MET A 1 110 ? 7.154 -10.454 -11.305 1.00 86.75 110 MET A N 1
ATOM 836 C CA . MET A 1 110 ? 7.142 -11.561 -10.338 1.00 86.75 110 MET A CA 1
ATOM 837 C C . MET A 1 110 ? 8.318 -12.532 -10.534 1.00 86.75 110 MET A C 1
ATOM 839 O O . MET A 1 110 ? 8.603 -13.334 -9.645 1.00 86.75 110 MET A O 1
ATOM 843 N N . ARG A 1 111 ? 8.993 -12.481 -11.689 1.00 88.69 111 ARG A N 1
ATOM 844 C CA . ARG A 1 111 ? 10.083 -13.389 -12.088 1.00 88.69 111 ARG A CA 1
ATOM 845 C C . ARG A 1 111 ? 11.395 -12.656 -12.383 1.00 88.69 111 ARG A C 1
ATOM 847 O O . ARG A 1 111 ? 12.464 -13.211 -12.151 1.00 88.69 111 ARG A O 1
ATOM 854 N N . ASP A 1 112 ? 11.315 -11.422 -12.867 1.00 92.00 112 ASP A N 1
ATOM 855 C CA . ASP A 1 112 ? 12.440 -10.562 -13.226 1.00 92.00 112 ASP A CA 1
ATOM 856 C C . ASP A 1 112 ? 12.764 -9.595 -12.077 1.00 92.00 112 ASP A C 1
ATOM 858 O O . ASP A 1 112 ? 11.950 -8.749 -11.692 1.00 92.00 112 ASP A O 1
ATOM 862 N N . ARG A 1 113 ? 13.969 -9.738 -11.514 1.00 91.25 113 ARG A N 1
ATOM 863 C CA . ARG A 1 113 ? 14.412 -8.965 -10.345 1.00 91.25 113 ARG A CA 1
ATOM 864 C C . ARG A 1 113 ? 14.626 -7.488 -10.655 1.00 91.25 113 ARG A C 1
ATOM 866 O O . ARG A 1 113 ? 14.322 -6.665 -9.796 1.00 91.25 113 ARG A O 1
ATOM 873 N N . ASP A 1 114 ? 15.107 -7.154 -11.846 1.00 90.94 114 ASP A N 1
ATOM 874 C CA . ASP A 1 114 ? 15.388 -5.768 -12.228 1.00 90.94 114 ASP A CA 1
ATOM 875 C C . ASP A 1 114 ? 14.080 -5.013 -12.450 1.00 90.94 114 ASP A C 1
ATOM 877 O O . ASP A 1 114 ? 13.913 -3.875 -12.009 1.00 90.94 114 ASP A O 1
ATOM 881 N N . CYS A 1 115 ? 13.107 -5.681 -13.071 1.00 90.19 115 CYS A N 1
ATOM 882 C CA . CYS A 1 115 ? 11.761 -5.158 -13.234 1.00 90.19 115 CYS A CA 1
ATOM 883 C C . CYS A 1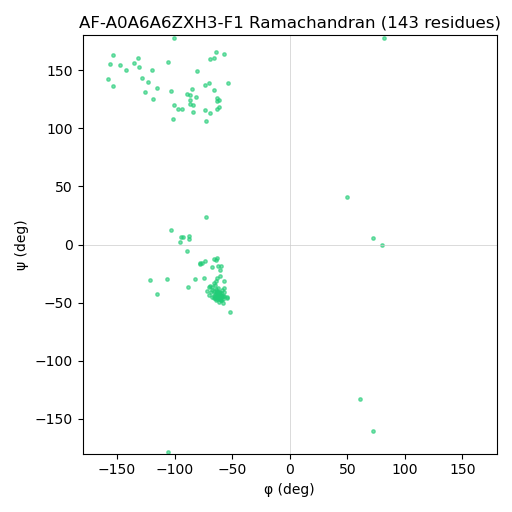 115 ? 11.083 -4.943 -11.875 1.00 90.19 115 CYS A C 1
ATOM 885 O O . CYS A 1 115 ? 10.530 -3.870 -11.625 1.00 90.19 115 CYS A O 1
ATOM 887 N N . LEU A 1 116 ? 11.194 -5.916 -10.962 1.00 91.62 116 LEU A N 1
ATOM 888 C CA . LEU A 1 116 ? 10.704 -5.757 -9.595 1.00 91.62 116 LEU A CA 1
ATOM 889 C C . LEU A 1 116 ? 11.381 -4.584 -8.881 1.00 91.62 116 LEU A C 1
ATOM 891 O O . LEU A 1 116 ? 10.696 -3.806 -8.219 1.00 91.62 116 LEU A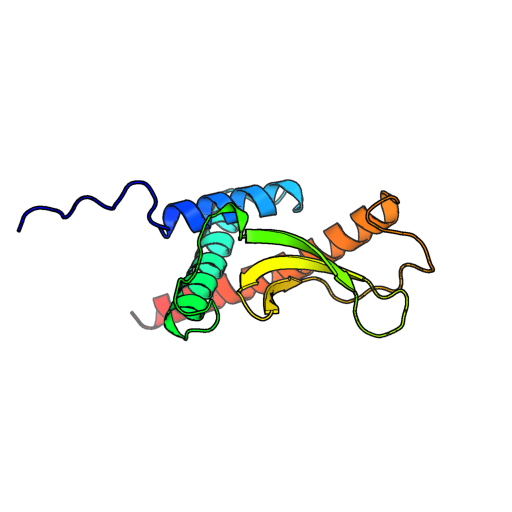 O 1
ATOM 895 N N . GLN A 1 117 ? 12.703 -4.448 -8.999 1.00 92.38 117 GLN A N 1
ATOM 896 C CA . GLN A 1 117 ? 13.448 -3.371 -8.352 1.00 92.38 117 GLN A CA 1
ATOM 897 C C . GLN A 1 117 ? 13.007 -2.002 -8.872 1.00 92.38 117 GLN A C 1
ATOM 899 O O . GLN A 1 117 ? 12.698 -1.125 -8.070 1.00 92.38 117 GLN A O 1
ATOM 904 N N . HIS A 1 118 ? 12.845 -1.853 -10.187 1.00 90.75 118 HIS A N 1
ATOM 905 C CA . HIS A 1 118 ? 12.332 -0.622 -10.784 1.00 90.75 118 HIS A CA 1
ATOM 906 C C . HIS A 1 118 ? 10.950 -0.236 -10.230 1.00 90.75 118 HIS A C 1
ATOM 908 O O . HIS A 1 118 ? 10.692 0.925 -9.907 1.00 90.75 118 HIS A O 1
ATOM 914 N N . MET A 1 119 ? 10.062 -1.218 -10.046 1.00 92.44 119 MET A N 1
ATOM 915 C CA . MET A 1 119 ? 8.757 -0.982 -9.423 1.00 92.44 119 MET A CA 1
ATOM 916 C C . MET A 1 119 ? 8.883 -0.604 -7.942 1.00 92.44 119 MET A C 1
ATOM 918 O O . MET A 1 119 ? 8.133 0.246 -7.467 1.00 92.44 119 MET A O 1
ATOM 922 N N . LYS A 1 120 ? 9.830 -1.184 -7.196 1.00 94.06 120 LYS A N 1
ATOM 923 C CA . LYS A 1 120 ? 10.089 -0.783 -5.803 1.00 94.06 120 LYS A CA 1
ATOM 924 C C . LYS A 1 120 ? 10.586 0.657 -5.705 1.00 94.06 120 LYS A C 1
ATOM 926 O O . LYS A 1 120 ? 10.128 1.379 -4.823 1.00 94.06 120 LYS A O 1
ATOM 931 N N . ASP A 1 121 ? 11.444 1.089 -6.622 1.00 92.94 121 ASP A N 1
ATOM 932 C CA . ASP A 1 121 ? 11.946 2.467 -6.663 1.00 92.94 121 ASP A CA 1
ATOM 933 C C . ASP A 1 121 ? 10.806 3.452 -6.967 1.00 92.94 121 ASP A C 1
ATOM 935 O O . ASP A 1 121 ? 10.640 4.466 -6.286 1.00 92.94 121 ASP A O 1
ATOM 939 N N . GLY A 1 122 ? 9.932 3.107 -7.919 1.00 92.75 122 GLY A N 1
ATOM 940 C CA . GLY A 1 122 ? 8.699 3.859 -8.167 1.00 92.75 122 GLY A CA 1
ATOM 941 C C . GLY A 1 122 ? 7.786 3.918 -6.937 1.00 92.75 122 GLY A C 1
ATOM 942 O O . GLY A 1 122 ? 7.204 4.961 -6.637 1.00 92.75 122 GLY A O 1
ATOM 943 N N . PHE A 1 123 ? 7.684 2.821 -6.183 1.00 95.31 123 PHE A N 1
ATOM 944 C CA . PHE A 1 123 ? 6.861 2.750 -4.971 1.00 95.31 123 PHE A CA 1
ATOM 945 C C . PHE A 1 123 ? 7.441 3.583 -3.837 1.00 95.31 123 PHE A C 1
ATOM 947 O O . PHE A 1 123 ? 6.694 4.226 -3.101 1.00 95.31 123 PHE A O 1
ATOM 954 N N . HIS A 1 124 ? 8.767 3.625 -3.729 1.00 94.62 124 HIS A N 1
ATOM 955 C CA . HIS A 1 124 ? 9.461 4.496 -2.797 1.00 94.62 124 HIS A CA 1
ATOM 956 C C . HIS A 1 124 ? 9.124 5.971 -3.035 1.00 94.62 124 HIS A C 1
ATOM 958 O O . HIS A 1 124 ? 8.823 6.672 -2.067 1.00 94.62 124 HIS A O 1
ATOM 964 N N . ASN A 1 125 ? 9.111 6.423 -4.291 1.00 93.31 125 ASN A N 1
ATOM 965 C CA . ASN A 1 125 ? 8.770 7.808 -4.625 1.00 93.31 125 ASN A CA 1
ATOM 966 C C . ASN A 1 125 ? 7.341 8.156 -4.192 1.00 93.31 125 ASN A C 1
ATOM 968 O O . ASN A 1 125 ? 7.129 9.153 -3.508 1.00 93.31 125 ASN A O 1
ATOM 972 N N . VAL A 1 126 ? 6.375 7.278 -4.480 1.00 94.56 126 VAL A N 1
ATOM 973 C CA . VAL A 1 126 ? 4.985 7.470 -4.035 1.00 94.56 126 VAL A CA 1
ATOM 974 C C . VAL A 1 126 ? 4.881 7.480 -2.511 1.00 94.56 126 VAL A C 1
ATOM 976 O O . VAL A 1 126 ? 4.171 8.310 -1.947 1.00 94.56 126 VAL A O 1
ATOM 979 N N . ALA A 1 127 ? 5.614 6.601 -1.825 1.00 94.50 127 ALA A N 1
ATOM 980 C CA . ALA A 1 127 ? 5.652 6.605 -0.368 1.00 94.50 127 ALA A CA 1
ATOM 981 C C . ALA A 1 127 ? 6.208 7.931 0.176 1.00 94.50 127 ALA A C 1
ATOM 983 O O . ALA A 1 127 ? 5.665 8.452 1.146 1.00 94.50 127 ALA A O 1
ATOM 984 N N . MET A 1 128 ? 7.246 8.502 -0.445 1.00 93.19 128 MET A N 1
ATOM 985 C CA . MET A 1 128 ? 7.802 9.806 -0.059 1.00 93.19 128 MET A CA 1
ATOM 986 C C . MET A 1 128 ? 6.808 10.948 -0.262 1.00 93.19 128 MET A C 1
ATOM 988 O O . MET A 1 128 ? 6.740 11.851 0.570 1.00 93.19 128 MET A O 1
ATOM 992 N N . ASP A 1 129 ? 6.026 10.919 -1.335 1.00 92.88 129 ASP A N 1
ATOM 993 C CA . ASP A 1 129 ? 5.011 11.943 -1.578 1.00 92.88 129 ASP A CA 1
ATOM 994 C C . ASP A 1 129 ? 3.853 11.821 -0.582 1.00 92.88 129 ASP A C 1
ATOM 996 O O . ASP A 1 129 ? 3.465 12.813 0.039 1.00 92.88 129 ASP A O 1
ATOM 1000 N N . GLN A 1 130 ? 3.393 10.595 -0.313 1.00 92.69 130 GLN A N 1
ATOM 1001 C CA . GLN A 1 130 ? 2.394 10.331 0.724 1.00 92.69 130 GLN A CA 1
ATOM 1002 C C . GLN A 1 130 ? 2.898 10.740 2.114 1.00 92.69 130 GLN A C 1
ATOM 1004 O O . GLN A 1 130 ? 2.145 11.321 2.896 1.00 92.69 130 GLN A O 1
ATOM 1009 N N . TRP A 1 131 ? 4.174 10.466 2.417 1.00 91.88 131 TRP A N 1
ATOM 1010 C CA . TRP A 1 131 ? 4.853 10.955 3.615 1.00 91.88 131 TRP A CA 1
ATOM 1011 C C . TRP A 1 131 ? 4.654 12.472 3.680 1.00 91.88 131 TRP A C 1
ATOM 1013 O O . TRP A 1 131 ? 4.040 12.944 4.636 1.00 91.88 131 TRP A O 1
ATOM 1023 N N . LYS A 1 132 ? 5.079 13.236 2.659 1.00 91.88 132 LYS A N 1
ATOM 1024 C CA . LYS A 1 132 ? 5.074 14.721 2.671 1.00 91.88 132 LYS A CA 1
ATOM 1025 C C . LYS A 1 132 ? 3.703 15.290 2.998 1.00 91.88 132 LYS A C 1
ATOM 1027 O O . LYS A 1 132 ? 3.589 16.117 3.905 1.00 91.88 132 LYS A O 1
ATOM 1032 N N . THR A 1 133 ? 2.661 14.763 2.363 1.00 91.50 133 THR A N 1
ATOM 1033 C CA . THR A 1 133 ? 1.272 15.146 2.645 1.00 91.50 133 THR A CA 1
ATOM 1034 C C . THR A 1 133 ? 0.893 14.931 4.118 1.00 91.50 133 THR A C 1
ATOM 1036 O O . THR A 1 133 ? 0.193 15.756 4.714 1.00 91.50 133 THR A O 1
ATOM 1039 N N . VAL A 1 134 ? 1.390 13.865 4.753 1.00 91.31 134 VAL A N 1
ATOM 1040 C CA . VAL A 1 134 ? 1.180 13.607 6.187 1.00 91.31 134 VAL A CA 1
ATOM 1041 C C . VAL A 1 134 ? 1.911 14.632 7.077 1.00 91.31 134 VAL A C 1
ATOM 1043 O O . VAL A 1 134 ? 1.285 15.100 8.031 1.00 91.31 134 VAL A O 1
ATOM 1046 N N . GLN A 1 135 ? 3.162 15.059 6.792 1.00 90.56 135 GLN A N 1
ATOM 1047 C CA . GLN A 1 135 ? 3.801 16.171 7.564 1.00 90.56 135 GLN A CA 1
ATOM 1048 C C . GLN A 1 135 ? 2.935 17.410 7.464 1.00 90.56 135 GLN A C 1
ATOM 1050 O O . GLN A 1 135 ? 2.680 18.059 8.476 1.00 90.56 135 GLN A O 1
ATOM 1055 N N . GLU A 1 136 ? 2.554 17.777 6.245 1.00 90.88 136 GLU A N 1
ATOM 1056 C CA . GLU A 1 136 ? 1.868 19.035 5.978 1.00 90.88 136 GLU A CA 1
ATOM 1057 C C . GLU A 1 136 ? 0.546 19.103 6.741 1.00 90.88 136 GLU A C 1
ATOM 1059 O O . GLU A 1 136 ? 0.264 20.104 7.406 1.00 90.88 136 GLU A O 1
ATOM 1064 N N . SER A 1 137 ? -0.213 18.006 6.743 1.00 87.12 137 SER A N 1
ATOM 1065 C CA . SER A 1 137 ? -1.463 17.894 7.498 1.00 87.12 137 SER A CA 1
ATOM 1066 C C . SER A 1 137 ? -1.260 18.037 9.015 1.00 87.12 137 SER A C 1
ATOM 1068 O O . SER A 1 137 ? -1.993 18.769 9.693 1.00 87.12 137 SER A O 1
ATOM 1070 N N . ILE A 1 138 ? -0.217 17.404 9.561 1.00 84.56 138 ILE A N 1
ATOM 1071 C CA . ILE A 1 138 ? 0.116 17.483 10.992 1.00 84.56 138 ILE A CA 1
ATOM 1072 C C . ILE A 1 138 ? 0.566 18.895 11.368 1.00 84.56 138 ILE A C 1
ATOM 1074 O O . ILE A 1 138 ? 0.110 19.448 12.370 1.00 84.56 138 ILE A O 1
ATOM 1078 N N . ASN A 1 139 ? 1.427 19.500 10.553 1.00 85.00 139 ASN A N 1
ATOM 1079 C CA . ASN A 1 139 ? 1.928 20.852 10.768 1.00 85.00 139 ASN A CA 1
ATOM 1080 C C . ASN A 1 139 ? 0.790 21.875 10.713 1.00 85.00 139 ASN A C 1
ATOM 1082 O O . ASN A 1 139 ? 0.726 22.762 11.563 1.00 85.00 139 ASN A O 1
ATOM 1086 N N . LYS A 1 140 ? -0.149 21.725 9.771 1.00 85.06 140 LYS A N 1
ATOM 1087 C CA . LYS A 1 140 ? -1.351 22.564 9.692 1.00 85.06 140 LYS A CA 1
ATOM 1088 C C . LYS A 1 140 ? -2.230 22.413 10.934 1.00 85.06 140 LYS A C 1
ATOM 1090 O O . LYS A 1 140 ? -2.639 23.415 11.508 1.00 85.06 140 LYS A O 1
ATOM 1095 N N . SER A 1 141 ? -2.457 21.183 11.393 1.00 80.88 141 SER A N 1
ATOM 1096 C CA . SER A 1 141 ? -3.265 20.905 12.591 1.00 80.88 141 SER A CA 1
ATOM 1097 C C . SER A 1 141 ? -2.649 21.471 13.875 1.00 80.88 141 SER A C 1
ATOM 1099 O O . SER A 1 141 ? -3.378 21.855 14.784 1.00 80.88 141 SER A O 1
ATOM 1101 N N . ARG A 1 142 ? -1.314 21.551 13.953 1.00 78.94 142 ARG A N 1
ATOM 1102 C CA . ARG A 1 142 ? -0.598 22.163 15.085 1.00 78.94 142 ARG A CA 1
ATOM 1103 C C . ARG A 1 142 ? -0.668 23.688 15.101 1.00 78.94 142 ARG A C 1
ATOM 1105 O O . ARG A 1 142 ? -0.605 24.254 16.175 1.00 78.94 142 ARG A O 1
ATOM 1112 N N . ARG A 1 143 ? -0.794 24.341 13.941 1.00 75.31 143 ARG A N 1
ATOM 1113 C CA . ARG A 1 143 ? -0.905 25.810 13.834 1.00 75.31 143 ARG A CA 1
ATOM 1114 C C . ARG A 1 143 ? -2.297 26.351 14.173 1.00 75.31 143 ARG A C 1
ATOM 1116 O O . ARG A 1 143 ? -2.449 27.553 14.335 1.00 75.31 143 ARG A O 1
ATOM 1123 N N . LEU A 1 144 ? -3.304 25.480 14.205 1.00 67.88 144 LEU A N 1
ATOM 1124 C CA . LEU A 1 144 ? -4.695 25.814 14.532 1.00 67.88 144 LEU A CA 1
ATOM 1125 C C . LEU A 1 144 ? -5.033 25.569 16.014 1.00 67.88 144 LEU A C 1
ATOM 1127 O O . LEU A 1 144 ? -6.190 25.718 16.400 1.00 67.88 144 LEU A O 1
ATOM 1131 N N . ARG A 1 145 ? -4.049 25.144 16.810 1.00 53.38 145 ARG A N 1
ATOM 1132 C CA . ARG A 1 145 ? -4.127 24.980 18.265 1.00 53.38 145 ARG A CA 1
ATOM 1133 C C . ARG A 1 145 ? -3.275 26.049 18.926 1.00 53.38 145 ARG A C 1
ATOM 1135 O O . ARG A 1 145 ? -3.664 26.461 20.034 1.00 53.38 145 ARG A O 1
#

Solvent-accessible surface area (backbone atoms only — not comparable to full-atom values): 8362 Å² total; per-residue (Å²): 134,81,83,79,77,77,60,96,83,60,90,43,71,67,58,41,23,50,52,44,37,56,57,45,62,77,57,42,66,86,87,64,46,70,68,63,41,50,54,46,19,46,53,53,34,50,50,52,52,48,36,36,75,68,49,68,22,37,96,77,34,72,89,48,75,77,42,49,43,79,46,78,49,75,53,85,97,59,61,23,35,27,38,28,41,30,36,59,26,89,90,50,78,45,73,79,44,58,27,73,72,41,76,44,84,80,54,50,50,94,79,35,68,68,56,35,47,54,41,35,55,44,32,42,53,45,50,52,52,55,40,51,56,52,53,53,53,52,54,53,59,59,74,77,108

Foldseek 3Di:
DDPDDDPPQDDDLVLQLVLQLVQCVVQADPVQDPVLSSLLSSVLSVVLVVCVVVCVQHPVRDRHSVQWHWDWDDDDPAQWIKIFTWGDGDPDIHTSWIFGTDNPVPDDLVPDVVSVNVRSVRRNVRSVVSSVVSVVVVVVVV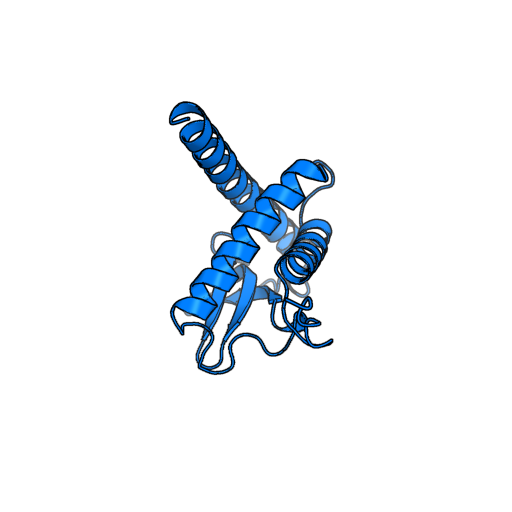VVD

Radius of gyration: 16.97 Å; Cα contacts (8 Å, |Δi|>4): 170; chains: 1; bounding box: 37×39×56 Å

Nearest PDB structures (foldseek):
  3q0x-assembly1_A  TM=3.142E-01  e=1.234E+00  Chlamydomonas reinhardtii
  8pv4-assembly1_LD  TM=4.818E-01  e=4.473E+00  Thermochaetoides thermophila DSM 1495
  4u2j-assembly2_C  TM=3.813E-01  e=3.539E+00  Chlamydomonas reinhardtii
  6vq8-assembly1_H  TM=2.188E-01  e=1.234E+00  Rattus norvegicus
  8ceo-assembly1_a  TM=3.565E-01  e=6.738E+00  Saccharomyces cerevisiae

pLDDT: mean 87.86, std 10.24, range [41.62, 97.31]

Sequence (145 aa):
MQPQAIPPNSITLDGLCDRITFLLRRILPTVWTANNLTMLATSLANSIIFLGRSGQLGPDGLSSYSDIFMVIGYEGKGPCRYLGLAVMAPVQLRILMRTGSYDVRGRDPMRDRDCLQHMKDGFHNVAMDQWKTVQESINKSRRLR

Organism: NCBI:txid1469910

Secondary structure (DSSP, 8-state):
-PPPPPPTT---HHHHHHHHHHHHHTTS-TT--HHHHHHHHHHHHHHHHHHHHTTTT-TT--S-GGGEEEEEEE-TTSSEEEEEEEE--SSSPEEEEEPPPEE-TT--TTT-HHHHHHHHHHHHHHHHHHHHHHHHHHHHHHHT-

Mean predicted aligned error: 5.95 Å